Protein AF-H2Y203-F1 (afdb_monomer_lite)

pLDDT: mean 81.38, std 18.73, range [39.47, 97.69]

Secondary structure (DSSP, 8-state):
-GGGTTHHHHHIIIIITSTTSTT-HHHHHHHHHHHHHHHHH-HHHHHHHHHHHHHHHHHHHHHHHHTPP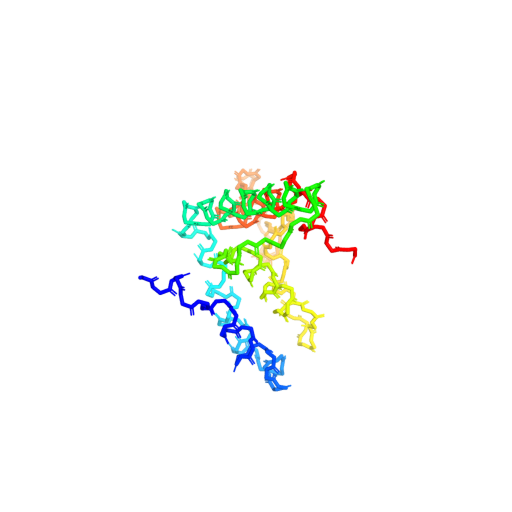PPTT---HHHHHHHHHHHHTS--TT---GGGGGS--TTTTSTT--S----TT-TT-PSPHHHHHHHHHHHHHHTT--GGG---

Foldseek 3Di:
DCLLPLVLVCCQPPALPDPCQLVDPVNLVVVLCVLLCCLLVVVVVLVVLVVLQVVQLVQVVVCVVVVHDGDPSRDNSNLSSVVSVCSSVVDNPVVPPSVCLLDQDPCPLPPVPPDPDDDVPSPPDGDPSSSVSSVVSVVSLPPDDDVVSDDD

Structure (mmCIF, N/CA/C/O backbone):
data_AF-H2Y203-F1
#
_entry.id   AF-H2Y203-F1
#
loop_
_atom_site.group_PDB
_atom_site.id
_atom_site.type_symbol
_atom_site.label_atom_id
_atom_site.label_alt_id
_atom_site.label_comp_id
_atom_site.label_asym_id
_atom_site.label_entity_id
_atom_site.label_seq_id
_atom_site.pdbx_PDB_ins_code
_atom_site.Cartn_x
_atom_site.Cartn_y
_atom_site.Cartn_z
_atom_site.occupancy
_atom_site.B_iso_or_equiv
_atom_site.auth_seq_id
_atom_site.auth_comp_id
_atom_site.auth_asym_id
_atom_site.auth_atom_id
_atom_site.pdbx_PDB_model_num
ATOM 1 N N . MET A 1 1 ? -20.308 -1.789 -3.364 1.00 47.34 1 MET A N 1
ATOM 2 C CA . MET A 1 1 ? -19.290 -1.212 -4.276 1.00 47.34 1 MET A CA 1
ATOM 3 C C . MET A 1 1 ? -17.948 -1.832 -3.908 1.00 47.34 1 MET A C 1
ATOM 5 O O . MET A 1 1 ? -17.660 -1.853 -2.721 1.00 47.34 1 MET A O 1
ATOM 9 N N . ALA A 1 2 ? -17.174 -2.331 -4.879 1.00 56.62 2 ALA A N 1
ATOM 10 C CA . ALA A 1 2 ? -16.086 -3.326 -4.747 1.00 56.62 2 ALA A CA 1
ATOM 11 C C . ALA A 1 2 ? -15.068 -3.175 -3.587 1.00 56.62 2 ALA A C 1
ATOM 13 O O . ALA A 1 2 ? -14.512 -4.165 -3.126 1.00 56.62 2 ALA A O 1
ATOM 14 N N . LEU A 1 3 ? -14.849 -1.969 -3.048 1.00 57.56 3 LEU A N 1
ATOM 15 C CA . LEU A 1 3 ? -14.033 -1.755 -1.838 1.00 57.56 3 LEU A CA 1
ATOM 16 C C . LEU A 1 3 ? -14.674 -2.306 -0.548 1.00 57.56 3 LEU A C 1
ATOM 18 O O . LEU A 1 3 ? -14.042 -2.306 0.502 1.00 57.56 3 LEU A O 1
ATOM 22 N N . ALA A 1 4 ? -15.935 -2.735 -0.590 1.00 58.59 4 ALA A N 1
ATOM 23 C CA . ALA A 1 4 ? -16.587 -3.447 0.509 1.00 58.59 4 ALA A CA 1
ATOM 24 C C . ALA A 1 4 ? -16.202 -4.941 0.566 1.00 58.59 4 ALA A C 1
ATOM 26 O O . ALA A 1 4 ? -16.409 -5.570 1.599 1.00 58.59 4 ALA A O 1
ATOM 27 N N . ASP A 1 5 ? -15.595 -5.481 -0.499 1.00 65.06 5 ASP A N 1
ATOM 28 C CA . ASP A 1 5 ? -15.431 -6.925 -0.718 1.00 65.06 5 ASP A CA 1
ATOM 29 C C . ASP A 1 5 ? -13.973 -7.400 -0.573 1.00 65.06 5 ASP A C 1
ATOM 31 O O . ASP A 1 5 ? -13.525 -8.293 -1.285 1.00 65.06 5 ASP A O 1
ATOM 35 N N . ARG A 1 6 ? -13.202 -6.804 0.352 1.00 83.50 6 ARG A N 1
ATOM 36 C CA . ARG A 1 6 ? -11.817 -7.224 0.672 1.00 83.50 6 ARG A CA 1
ATOM 37 C C . ARG A 1 6 ? -10.870 -7.257 -0.542 1.00 83.50 6 ARG A C 1
ATOM 39 O O . ARG A 1 6 ? -9.970 -8.089 -0.614 1.00 83.50 6 ARG A O 1
ATOM 46 N N . VAL A 1 7 ? -11.042 -6.339 -1.494 1.00 91.12 7 VAL A N 1
ATOM 47 C CA . VAL A 1 7 ? -10.261 -6.318 -2.745 1.00 91.12 7 VAL A CA 1
ATOM 48 C C . VAL A 1 7 ? -8.744 -6.246 -2.521 1.00 91.12 7 VAL A C 1
ATOM 50 O O . VAL A 1 7 ? -7.995 -6.913 -3.227 1.00 91.12 7 VAL A O 1
ATOM 53 N N . PHE A 1 8 ? -8.275 -5.499 -1.516 1.00 93.81 8 PHE A N 1
ATOM 54 C CA . PHE A 1 8 ? -6.843 -5.410 -1.208 1.00 93.81 8 PHE A CA 1
ATOM 55 C C . PHE A 1 8 ? -6.288 -6.733 -0.692 1.00 93.81 8 PHE A C 1
ATOM 57 O O . PHE A 1 8 ? -5.220 -7.160 -1.122 1.00 93.81 8 PHE A O 1
ATOM 64 N N . LEU A 1 9 ? -7.050 -7.412 0.170 1.00 92.81 9 LEU A N 1
ATOM 65 C CA . LEU A 1 9 ? -6.708 -8.748 0.640 1.00 92.81 9 LEU A CA 1
ATOM 66 C C . LEU A 1 9 ? -6.648 -9.738 -0.526 1.00 92.81 9 LEU A C 1
ATOM 68 O O . LEU A 1 9 ? -5.690 -10.493 -0.627 1.00 92.81 9 LEU A O 1
ATOM 72 N N . PHE A 1 10 ? -7.618 -9.679 -1.444 1.00 94.12 10 PHE A N 1
ATOM 73 C CA . PHE A 1 10 ? -7.624 -10.527 -2.633 1.00 94.12 10 PHE A CA 1
ATOM 74 C C . PHE A 1 10 ? -6.370 -10.319 -3.489 1.00 94.12 10 PHE A C 1
ATOM 76 O O . PHE A 1 10 ? -5.715 -11.300 -3.838 1.00 94.12 10 PHE A O 1
ATOM 83 N N . ILE A 1 11 ? -6.013 -9.064 -3.796 1.00 95.69 11 ILE A N 1
ATOM 84 C CA . ILE A 1 11 ? -4.804 -8.747 -4.573 1.00 95.69 11 ILE A CA 1
ATOM 85 C C . ILE A 1 11 ? -3.556 -9.248 -3.835 1.00 95.69 11 ILE A C 1
ATOM 87 O O . ILE A 1 11 ? -2.692 -9.860 -4.459 1.00 95.69 11 ILE A O 1
ATOM 91 N N . LYS A 1 12 ? -3.472 -9.046 -2.515 1.00 95.88 12 LYS A N 1
ATOM 92 C CA . LYS A 1 12 ? -2.343 -9.522 -1.706 1.00 95.88 12 LYS A CA 1
ATOM 93 C C . LYS A 1 12 ? -2.213 -11.044 -1.803 1.00 95.88 12 LYS A C 1
ATOM 95 O O . LYS A 1 12 ? -1.198 -11.544 -2.267 1.00 95.88 12 LYS A O 1
ATOM 100 N N . GLU A 1 13 ? -3.261 -11.770 -1.426 1.00 95.56 13 GLU A N 1
ATOM 101 C CA . GLU A 1 13 ? -3.229 -13.229 -1.269 1.00 95.56 13 GLU A CA 1
ATOM 102 C C . GLU A 1 13 ? -3.183 -13.998 -2.592 1.00 95.56 13 GLU A C 1
ATOM 104 O O . GLU A 1 13 ? -2.555 -15.049 -2.658 1.00 95.56 13 GLU A O 1
ATOM 109 N N . ASN A 1 14 ? -3.837 -13.497 -3.644 1.00 95.19 14 ASN A N 1
ATOM 110 C CA . ASN A 1 14 ? -4.004 -14.247 -4.895 1.00 95.19 14 ASN A CA 1
ATOM 111 C C . ASN A 1 14 ? -3.092 -13.759 -6.022 1.00 95.19 14 ASN A C 1
ATOM 113 O O . ASN A 1 14 ? -2.965 -14.449 -7.031 1.00 95.19 14 ASN A O 1
ATOM 117 N N . ILE A 1 15 ? -2.496 -12.570 -5.888 1.00 95.50 15 ILE A N 1
ATOM 118 C CA . ILE A 1 15 ? -1.628 -11.996 -6.921 1.00 95.50 15 ILE A CA 1
ATOM 119 C C . ILE A 1 15 ? -0.221 -11.798 -6.370 1.00 95.50 15 ILE A C 1
ATOM 121 O O . ILE A 1 15 ? 0.705 -12.424 -6.873 1.00 95.50 15 ILE A O 1
ATOM 125 N N . VAL A 1 16 ? -0.059 -10.966 -5.338 1.00 96.06 16 VAL A N 1
ATOM 126 C CA . VAL A 1 16 ? 1.272 -10.561 -4.851 1.00 96.06 16 VAL A CA 1
ATOM 127 C C . VAL A 1 16 ? 2.012 -11.705 -4.161 1.00 96.06 16 VAL A C 1
ATOM 129 O O . VAL A 1 16 ? 3.197 -11.885 -4.402 1.00 96.06 16 VAL A O 1
ATOM 132 N N . LEU A 1 17 ? 1.320 -12.525 -3.365 1.00 95.44 17 LEU A N 1
ATOM 133 C CA . LEU A 1 17 ? 1.920 -13.685 -2.692 1.00 95.44 17 LEU A CA 1
ATOM 134 C C . LEU A 1 17 ? 2.123 -14.903 -3.612 1.00 95.44 17 LEU A C 1
ATOM 136 O O . LEU A 1 17 ? 2.517 -15.974 -3.148 1.00 95.44 17 LEU A O 1
ATOM 140 N N . CYS A 1 18 ? 1.852 -14.778 -4.915 1.00 95.38 18 CYS A N 1
ATOM 141 C CA . CYS A 1 18 ? 2.176 -15.837 -5.862 1.00 95.38 18 CYS A CA 1
ATOM 142 C C . CYS A 1 18 ? 3.710 -15.968 -5.982 1.00 95.38 18 CYS A C 1
ATOM 144 O O . CYS A 1 18 ? 4.371 -14.962 -6.236 1.00 95.38 18 CYS A O 1
ATOM 146 N N . PRO A 1 19 ? 4.303 -17.176 -5.883 1.00 92.75 19 PRO A N 1
ATOM 147 C CA . PRO A 1 19 ? 5.762 -17.347 -5.867 1.00 92.75 19 PRO A CA 1
ATOM 148 C C . PRO A 1 19 ? 6.508 -16.766 -7.076 1.00 92.75 19 PRO A C 1
ATOM 150 O O . PRO A 1 19 ? 7.683 -16.433 -6.977 1.00 92.75 19 PRO A O 1
ATOM 153 N N . SER A 1 20 ? 5.843 -16.662 -8.228 1.00 93.62 20 SER A N 1
ATO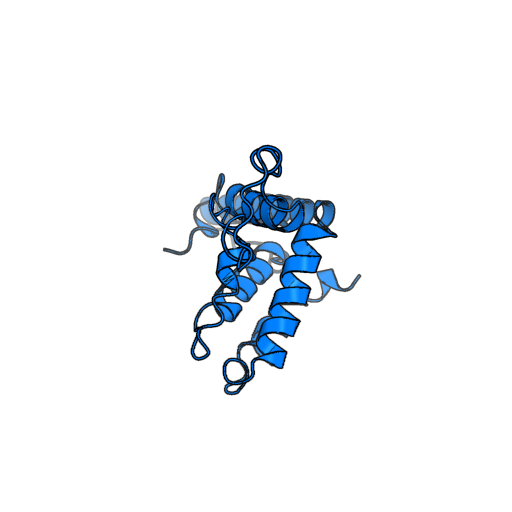M 154 C CA . SER A 1 20 ? 6.410 -16.113 -9.465 1.00 93.62 20 SER A CA 1
ATOM 155 C C . SER A 1 20 ? 6.028 -14.650 -9.710 1.00 93.62 20 SER A C 1
ATOM 157 O O . SER A 1 20 ? 6.187 -14.150 -10.822 1.00 93.62 20 SER A O 1
ATOM 159 N N . PHE A 1 21 ? 5.430 -13.971 -8.731 1.00 96.12 21 PHE A N 1
ATOM 160 C CA . PHE A 1 21 ? 4.982 -12.594 -8.907 1.00 96.12 21 PHE A CA 1
ATOM 161 C C . PHE A 1 21 ? 6.173 -11.638 -9.031 1.00 96.12 21 PHE A C 1
ATOM 163 O O . PHE A 1 21 ? 6.285 -10.929 -10.031 1.00 96.12 21 PHE A O 1
ATOM 170 N N . HIS A 1 22 ? 7.100 -11.669 -8.068 1.00 95.75 22 HIS A N 1
ATOM 171 C CA . HIS A 1 22 ? 8.271 -10.785 -8.055 1.00 95.75 22 HIS A CA 1
ATOM 172 C C . HIS A 1 22 ? 9.323 -11.127 -9.118 1.00 95.75 22 HIS A C 1
ATOM 174 O O . HIS A 1 22 ? 10.207 -10.316 -9.373 1.00 95.75 22 HIS A O 1
ATOM 180 N N . SER A 1 23 ? 9.233 -12.289 -9.774 1.00 95.69 23 SER A N 1
ATOM 181 C CA . SER A 1 23 ? 10.136 -12.649 -10.878 1.00 95.69 23 SER A CA 1
ATOM 182 C C . SER A 1 23 ? 9.776 -11.987 -12.210 1.00 95.69 23 SER A C 1
ATOM 184 O O . SER A 1 23 ? 10.571 -12.038 -13.144 1.00 95.69 23 SER A O 1
ATOM 186 N N . GLU A 1 24 ? 8.594 -11.379 -12.319 1.00 95.44 24 GLU A N 1
ATOM 187 C CA . GLU A 1 24 ? 8.056 -10.863 -13.578 1.00 95.44 24 GLU A CA 1
ATOM 188 C C . GLU A 1 24 ? 7.836 -9.345 -13.503 1.00 95.44 24 GLU A C 1
ATOM 190 O O . GLU A 1 24 ? 6.905 -8.849 -12.860 1.00 95.44 24 GLU A O 1
ATOM 195 N N . GLU A 1 25 ? 8.661 -8.583 -14.229 1.00 95.75 25 GLU A N 1
ATOM 196 C CA . GLU A 1 25 ? 8.615 -7.112 -14.246 1.00 95.75 25 GLU A CA 1
ATOM 197 C C . GLU A 1 25 ? 7.228 -6.574 -14.629 1.00 95.75 25 GLU A C 1
ATOM 199 O O . GLU A 1 25 ? 6.749 -5.591 -14.054 1.00 95.75 25 GLU A O 1
ATOM 204 N N . PHE A 1 26 ? 6.553 -7.225 -15.584 1.00 96.62 26 PHE A N 1
ATOM 205 C CA . PHE A 1 26 ? 5.224 -6.810 -16.028 1.00 96.62 26 PHE A CA 1
ATOM 206 C C . PHE A 1 26 ? 4.204 -6.826 -14.881 1.00 96.62 26 PHE A C 1
ATOM 208 O O . PHE A 1 26 ? 3.411 -5.887 -14.764 1.00 96.62 26 PHE A O 1
ATOM 215 N N . TYR A 1 27 ? 4.221 -7.856 -14.028 1.00 96.31 27 TYR A N 1
ATOM 216 C CA . TYR A 1 27 ? 3.288 -7.969 -12.906 1.00 96.31 27 TYR A CA 1
ATOM 217 C C . TYR A 1 27 ? 3.577 -6.916 -11.840 1.00 96.31 27 TYR A C 1
ATOM 219 O O . TYR A 1 27 ? 2.653 -6.204 -11.432 1.00 96.31 27 TYR A O 1
ATOM 227 N N . LEU A 1 28 ? 4.851 -6.740 -11.479 1.00 96.50 28 LEU A N 1
ATOM 228 C CA . LEU A 1 28 ? 5.283 -5.716 -10.527 1.00 96.50 28 LEU A CA 1
ATOM 229 C C . LEU A 1 28 ? 4.865 -4.318 -10.981 1.00 96.50 28 LEU A C 1
ATOM 231 O O . LEU A 1 28 ? 4.137 -3.634 -10.260 1.00 96.50 28 LEU A O 1
ATOM 235 N N . ARG A 1 29 ? 5.223 -3.913 -12.208 1.00 96.81 29 ARG A N 1
ATOM 236 C CA . ARG A 1 29 ? 4.849 -2.594 -12.749 1.00 96.81 29 ARG A CA 1
ATOM 237 C C . ARG A 1 29 ? 3.339 -2.413 -12.851 1.00 96.81 29 ARG A C 1
ATOM 239 O O . ARG A 1 29 ? 2.842 -1.314 -12.605 1.00 96.81 29 ARG A O 1
ATOM 246 N N . ARG A 1 30 ? 2.596 -3.466 -13.207 1.00 97.69 30 ARG A N 1
ATOM 247 C CA . ARG A 1 30 ? 1.135 -3.394 -13.328 1.00 97.69 30 ARG A CA 1
ATOM 248 C C . ARG A 1 30 ? 0.471 -3.173 -11.973 1.00 97.69 30 ARG A C 1
ATOM 250 O O . ARG A 1 30 ? -0.379 -2.290 -11.874 1.00 97.69 30 ARG A O 1
ATOM 257 N N . ILE A 1 31 ? 0.835 -3.951 -10.955 1.00 97.62 31 ILE A N 1
ATOM 258 C CA . ILE A 1 31 ? 0.247 -3.810 -9.617 1.00 97.62 31 ILE A CA 1
ATOM 259 C C . ILE A 1 31 ? 0.711 -2.510 -8.963 1.00 97.62 31 ILE A C 1
ATOM 261 O O . ILE A 1 31 ? -0.131 -1.766 -8.468 1.00 97.62 31 ILE A O 1
ATOM 265 N N . HIS A 1 32 ? 1.997 -2.168 -9.056 1.00 97.50 32 HIS A N 1
ATOM 266 C CA . HIS A 1 32 ? 2.509 -0.865 -8.632 1.00 97.50 32 HIS A CA 1
ATOM 267 C C . HIS A 1 32 ? 1.717 0.290 -9.257 1.00 97.50 32 HIS A C 1
ATOM 269 O O . HIS A 1 32 ? 1.238 1.161 -8.530 1.00 97.50 32 HIS A O 1
ATOM 275 N N . GLY A 1 33 ? 1.500 0.263 -10.577 1.00 96.88 33 GLY A N 1
ATOM 276 C CA . GLY A 1 33 ? 0.703 1.263 -11.288 1.00 96.88 33 GLY A CA 1
ATOM 277 C C . GLY A 1 33 ? -0.733 1.350 -10.771 1.00 96.88 33 GLY A C 1
ATOM 278 O O . GLY A 1 33 ? -1.209 2.441 -10.483 1.00 96.88 33 GLY A O 1
ATOM 279 N N . ILE A 1 34 ? -1.405 0.212 -10.564 1.00 96.94 34 ILE A N 1
ATOM 280 C CA . ILE A 1 34 ? -2.773 0.173 -10.016 1.00 96.94 34 ILE A CA 1
ATOM 281 C C . ILE A 1 34 ? -2.836 0.802 -8.615 1.00 96.94 34 ILE A C 1
ATOM 283 O O . ILE A 1 34 ? -3.747 1.582 -8.332 1.00 96.94 34 ILE A O 1
ATOM 287 N N . ILE A 1 35 ? -1.883 0.481 -7.737 1.00 96.88 35 ILE A N 1
ATOM 288 C CA . ILE A 1 35 ? -1.861 0.989 -6.358 1.00 96.88 35 ILE A CA 1
ATOM 289 C C . ILE A 1 35 ? -1.529 2.481 -6.316 1.00 96.88 35 ILE A C 1
ATOM 291 O O . ILE A 1 35 ? -2.200 3.249 -5.625 1.00 96.88 35 ILE A O 1
ATOM 295 N N . THR A 1 36 ? -0.533 2.918 -7.078 1.00 96.44 36 THR A N 1
ATOM 296 C CA . THR A 1 36 ? -0.160 4.336 -7.149 1.00 96.44 36 THR A CA 1
ATOM 297 C C . THR A 1 36 ? -1.250 5.173 -7.827 1.00 96.44 36 THR A C 1
ATOM 299 O O . THR A 1 36 ? -1.584 6.248 -7.327 1.00 96.44 36 THR A O 1
ATOM 302 N N . ASP A 1 37 ? -1.901 4.664 -8.877 1.00 96.12 37 ASP A N 1
ATOM 303 C CA . ASP A 1 37 ? -3.051 5.316 -9.517 1.00 96.12 37 ASP A CA 1
ATOM 304 C C . ASP A 1 37 ? -4.252 5.420 -8.573 1.00 96.12 37 ASP A C 1
ATOM 306 O O . ASP A 1 37 ? -4.927 6.449 -8.563 1.00 96.12 37 ASP A O 1
ATOM 310 N N . LEU A 1 38 ? -4.516 4.400 -7.750 1.00 95.44 38 LEU A N 1
ATOM 311 C CA . LEU A 1 38 ? -5.540 4.471 -6.705 1.00 95.44 38 LEU A CA 1
ATOM 312 C C . LEU A 1 38 ? -5.244 5.621 -5.731 1.00 95.44 38 LEU A C 1
ATOM 314 O O . LEU A 1 38 ? -6.132 6.424 -5.441 1.00 95.44 38 LEU A O 1
ATOM 318 N N . ILE A 1 39 ? -4.004 5.725 -5.247 1.00 94.94 39 ILE A N 1
ATOM 319 C CA . ILE A 1 39 ? -3.604 6.767 -4.291 1.00 94.94 39 ILE A CA 1
ATOM 320 C C . ILE A 1 39 ? -3.738 8.163 -4.907 1.00 94.94 39 ILE A C 1
ATOM 322 O O . ILE A 1 39 ? -4.266 9.078 -4.271 1.00 94.94 39 ILE A O 1
ATOM 326 N N . VAL A 1 40 ? -3.289 8.323 -6.150 1.00 94.06 40 VAL A N 1
ATOM 327 C CA . VAL A 1 40 ? -3.217 9.620 -6.834 1.00 94.06 40 VAL A CA 1
ATOM 328 C C . VAL A 1 40 ? -4.589 10.068 -7.337 1.00 94.06 40 VAL A C 1
ATOM 330 O O . VAL A 1 40 ? -4.965 11.226 -7.153 1.00 94.06 40 VAL A O 1
ATOM 333 N N . ASN A 1 41 ? -5.362 9.164 -7.939 1.00 94.94 41 ASN A N 1
ATOM 334 C CA . ASN A 1 41 ? -6.625 9.510 -8.593 1.00 94.94 41 ASN A CA 1
ATOM 335 C C . ASN A 1 41 ? -7.832 9.400 -7.652 1.00 94.94 41 ASN A C 1
ATOM 337 O O . ASN A 1 41 ? -8.852 10.045 -7.890 1.00 94.94 41 ASN A O 1
ATOM 341 N N . MET A 1 42 ? -7.736 8.623 -6.566 1.00 94.00 42 MET A N 1
ATOM 342 C CA . MET A 1 42 ? -8.826 8.430 -5.599 1.00 94.00 42 MET A CA 1
ATOM 343 C C . MET A 1 42 ? -8.476 8.944 -4.197 1.00 94.00 42 MET A C 1
ATOM 345 O O . MET A 1 42 ? -8.880 8.357 -3.192 1.00 94.00 42 MET A O 1
ATOM 349 N N . THR A 1 43 ? -7.784 10.082 -4.110 1.00 91.50 43 THR A N 1
ATOM 350 C CA . THR A 1 43 ? -7.350 10.704 -2.840 1.00 91.50 43 THR A CA 1
ATOM 351 C C . THR A 1 43 ? -8.463 10.834 -1.794 1.00 91.50 43 THR A C 1
ATOM 353 O O . THR A 1 43 ? -8.248 10.525 -0.623 1.00 91.50 43 THR A O 1
ATOM 356 N N . LEU A 1 44 ? -9.675 11.237 -2.197 1.00 92.31 44 LEU A N 1
ATOM 357 C CA . LEU A 1 44 ? -10.824 11.335 -1.287 1.00 92.31 44 LEU A CA 1
ATOM 358 C C . LEU A 1 44 ? -11.226 9.974 -0.708 1.00 92.31 44 LEU A C 1
ATOM 360 O O . LEU A 1 44 ? -11.547 9.888 0.475 1.00 92.31 44 LEU A O 1
ATOM 364 N N . LYS A 1 45 ? -11.166 8.908 -1.516 1.00 93.06 45 LYS A N 1
ATOM 365 C CA . LYS A 1 45 ? -11.493 7.551 -1.067 1.00 93.06 45 LYS A CA 1
ATOM 366 C C . LYS A 1 45 ? -10.427 7.007 -0.125 1.00 93.06 45 LYS A C 1
ATOM 368 O O . LYS A 1 45 ? -10.770 6.424 0.898 1.00 93.06 45 LYS A O 1
ATOM 373 N N . VAL A 1 46 ? -9.152 7.241 -0.431 1.00 92.62 46 VAL A N 1
ATOM 374 C CA . VAL A 1 46 ? -8.038 6.865 0.451 1.00 92.62 46 VAL A CA 1
ATOM 375 C C . VAL A 1 46 ? -8.142 7.595 1.792 1.00 92.62 46 VAL A C 1
ATOM 377 O O . VAL A 1 46 ? -8.005 6.971 2.841 1.00 92.62 46 VAL A O 1
ATOM 380 N N . LYS A 1 47 ? -8.490 8.887 1.779 1.00 91.56 47 LYS A N 1
ATOM 381 C CA . LYS A 1 47 ? -8.749 9.660 3.001 1.00 91.56 47 LYS A CA 1
ATOM 382 C C . LYS A 1 47 ? -9.931 9.108 3.805 1.00 91.56 47 LYS A C 1
ATOM 384 O O . LYS A 1 47 ? -9.836 9.001 5.023 1.00 91.56 47 LYS A O 1
ATOM 389 N N . GLU A 1 48 ? -11.034 8.752 3.147 1.00 92.38 48 GLU A N 1
ATOM 390 C CA . GLU A 1 48 ? -12.192 8.118 3.795 1.00 92.38 48 GLU A CA 1
ATOM 391 C C . GLU A 1 48 ? -11.801 6.787 4.454 1.00 92.38 48 GLU A C 1
ATOM 393 O O . GLU A 1 48 ? -12.137 6.556 5.614 1.00 92.38 48 GLU A O 1
ATOM 398 N N . MET A 1 49 ? -11.042 5.944 3.745 1.00 90.94 49 MET A N 1
ATOM 399 C CA . MET A 1 49 ? -10.531 4.676 4.272 1.00 90.94 49 MET A CA 1
ATOM 400 C C . MET A 1 49 ? -9.633 4.889 5.493 1.00 90.94 49 MET A C 1
ATOM 402 O O . MET A 1 49 ? -9.802 4.186 6.487 1.00 90.94 49 MET A O 1
ATOM 406 N N . ARG A 1 50 ? -8.721 5.867 5.445 1.00 90.50 50 ARG A N 1
ATOM 407 C CA . ARG A 1 50 ? -7.846 6.222 6.573 1.00 90.50 50 ARG A CA 1
ATOM 408 C C . ARG A 1 50 ? -8.655 6.657 7.789 1.00 90.50 50 ARG A C 1
ATOM 410 O O . ARG A 1 50 ? -8.492 6.084 8.858 1.00 90.50 50 ARG A O 1
ATOM 417 N N . ASN A 1 51 ? -9.576 7.604 7.612 1.00 90.69 51 ASN A N 1
ATOM 418 C CA . ASN A 1 51 ? -10.440 8.080 8.696 1.00 90.69 51 ASN A CA 1
ATOM 419 C C . ASN A 1 51 ? -11.274 6.941 9.304 1.00 90.69 51 ASN A C 1
ATOM 421 O O . ASN A 1 51 ? -11.481 6.896 10.514 1.00 90.69 51 ASN A O 1
ATOM 425 N N . HIS A 1 52 ? -11.750 6.013 8.470 1.00 89.81 52 HIS A N 1
ATOM 426 C CA . HIS A 1 52 ? -12.434 4.820 8.952 1.00 89.81 52 HIS A CA 1
ATOM 427 C C . HIS A 1 52 ? -11.493 3.897 9.739 1.00 89.81 52 HIS A C 1
ATOM 429 O O . HIS A 1 52 ? -11.896 3.367 10.769 1.00 89.81 52 HIS A O 1
ATOM 435 N N . GLY A 1 53 ? -10.244 3.735 9.295 1.00 88.44 53 GLY A N 1
ATOM 436 C CA . GLY A 1 53 ? -9.208 2.996 10.019 1.00 88.44 53 GLY A CA 1
ATOM 437 C C . GLY A 1 53 ? -8.931 3.567 11.413 1.00 88.44 53 GLY A C 1
ATOM 438 O O . GLY A 1 53 ? -8.864 2.800 12.372 1.00 88.44 53 GLY A O 1
ATOM 439 N N . ASP A 1 54 ? -8.856 4.894 11.544 1.00 87.75 54 ASP A N 1
ATOM 440 C CA . ASP A 1 54 ? -8.689 5.564 12.843 1.00 87.75 54 ASP A CA 1
ATOM 441 C C . ASP A 1 54 ? -9.874 5.290 13.775 1.00 87.75 54 ASP A C 1
ATOM 443 O O . ASP A 1 54 ? -9.694 4.978 14.954 1.00 87.75 54 ASP A O 1
ATOM 447 N N . GLU A 1 55 ? -11.095 5.369 13.242 1.00 89.69 55 GLU A N 1
ATOM 448 C CA . GLU A 1 55 ? -12.306 5.087 14.011 1.00 89.69 55 GLU A CA 1
ATOM 449 C C . GLU A 1 55 ? -12.364 3.619 14.447 1.00 89.69 55 GLU A C 1
ATOM 451 O O . GLU A 1 55 ? -12.660 3.327 15.604 1.00 89.69 55 GLU A O 1
ATOM 456 N N . VAL A 1 56 ? -12.006 2.689 13.557 1.00 87.94 56 VAL A N 1
ATOM 457 C CA . VAL A 1 56 ? -11.892 1.262 13.882 1.00 87.94 56 VAL A CA 1
ATOM 458 C C . VAL A 1 56 ? -10.874 1.049 14.997 1.00 87.94 56 VAL A C 1
ATOM 460 O O . VAL A 1 56 ? -11.178 0.362 15.969 1.00 87.94 56 VAL A O 1
ATOM 463 N N . ALA A 1 57 ? -9.698 1.667 14.922 1.00 86.69 57 ALA A N 1
ATOM 464 C CA . ALA A 1 57 ? -8.688 1.546 15.966 1.00 86.69 57 ALA A CA 1
ATOM 465 C C . ALA A 1 57 ? -9.153 2.134 17.310 1.00 86.69 57 ALA A C 1
ATOM 467 O O . ALA A 1 57 ? -8.908 1.531 18.357 1.00 86.69 57 ALA A O 1
ATOM 468 N N . ARG A 1 58 ? -9.888 3.254 17.295 1.00 88.31 58 ARG A N 1
ATOM 469 C CA . ARG A 1 58 ? -10.510 3.836 18.496 1.00 88.31 58 ARG A CA 1
ATOM 470 C C . ARG A 1 58 ? -11.535 2.887 19.120 1.00 88.31 58 ARG A C 1
ATOM 472 O O . ARG A 1 58 ? -11.540 2.712 20.338 1.00 88.31 58 ARG A O 1
ATOM 479 N N . ILE A 1 59 ? -12.375 2.255 18.297 1.00 89.00 59 ILE A N 1
ATOM 480 C CA . ILE A 1 59 ? -13.345 1.243 18.736 1.00 89.00 59 ILE A CA 1
ATOM 481 C C . ILE A 1 59 ? -12.617 0.049 19.363 1.00 89.00 59 ILE A C 1
ATOM 483 O O . ILE A 1 59 ? -12.990 -0.371 20.458 1.00 89.00 59 ILE A O 1
ATOM 487 N N . LEU A 1 60 ? -11.567 -0.462 18.711 1.00 87.69 60 LEU A N 1
ATOM 488 C CA . LEU A 1 60 ? -10.770 -1.583 19.217 1.00 87.69 60 LEU A CA 1
ATOM 489 C C . LEU A 1 60 ? -10.141 -1.266 20.580 1.00 87.69 60 LEU A C 1
ATOM 491 O O . LEU A 1 60 ? -10.200 -2.094 21.484 1.00 87.69 60 LEU A O 1
ATOM 495 N N . MET A 1 61 ? -9.589 -0.062 20.756 1.00 87.00 61 MET A N 1
ATOM 496 C CA . MET A 1 61 ? -9.017 0.366 22.038 1.00 87.00 61 MET A CA 1
ATOM 497 C C . MET A 1 61 ? -10.054 0.463 23.153 1.00 87.00 61 MET A C 1
ATOM 499 O O . MET A 1 61 ? -9.765 0.073 24.282 1.00 87.00 61 MET A O 1
ATOM 503 N N . LEU A 1 62 ? -11.250 0.970 22.847 1.00 90.19 62 LEU A N 1
ATOM 504 C CA . LEU A 1 62 ? -12.348 1.058 23.811 1.00 90.19 62 LEU A CA 1
ATOM 505 C C . LEU A 1 62 ? -12.772 -0.326 24.308 1.00 90.19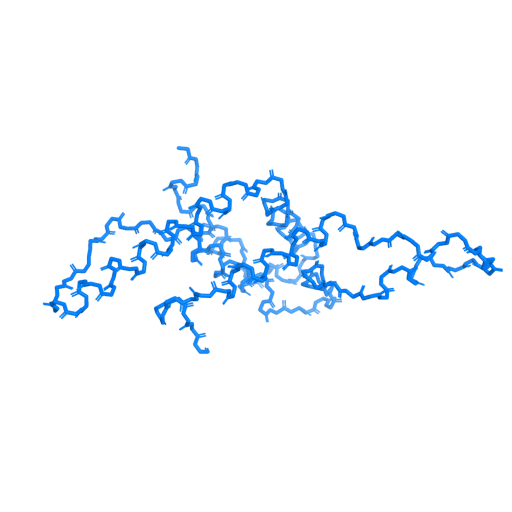 62 LEU A C 1
ATOM 507 O O . LEU A 1 62 ? -12.816 -0.539 25.517 1.00 90.19 62 LEU A O 1
ATOM 511 N N . HIS A 1 63 ? -13.005 -1.269 23.390 1.00 88.94 63 HIS A N 1
ATOM 512 C CA . HIS A 1 63 ? -13.399 -2.636 23.749 1.00 88.94 63 HIS A CA 1
ATOM 513 C C . HIS A 1 63 ? -12.288 -3.339 24.534 1.00 88.94 63 HIS A C 1
ATOM 515 O O . HIS A 1 63 ? -12.553 -3.943 25.571 1.00 88.94 63 HIS A O 1
ATOM 521 N N . LEU A 1 64 ? -11.026 -3.169 24.119 1.00 88.56 64 LEU A N 1
ATOM 522 C CA . LEU A 1 64 ? -9.876 -3.716 24.840 1.00 88.56 64 LEU A CA 1
ATOM 523 C C . LEU A 1 64 ? -9.787 -3.179 26.277 1.00 88.56 64 LEU A C 1
ATOM 525 O O . LEU A 1 64 ? -9.548 -3.950 27.203 1.00 88.56 64 LEU A O 1
ATOM 529 N N . ALA A 1 65 ? -10.009 -1.877 26.479 1.00 89.69 65 ALA A N 1
ATOM 530 C CA . ALA A 1 65 ? -10.012 -1.265 27.809 1.00 89.69 65 ALA A CA 1
ATOM 531 C C . ALA A 1 65 ? -11.178 -1.749 28.690 1.00 89.69 65 ALA A C 1
ATOM 533 O O . ALA A 1 65 ? -11.061 -1.753 29.914 1.00 89.69 65 ALA A O 1
ATOM 534 N N . GLN A 1 66 ? -12.288 -2.164 28.076 1.00 92.19 66 GLN A N 1
ATOM 535 C CA . GLN A 1 66 ? -13.453 -2.733 28.755 1.00 92.19 66 GLN A CA 1
ATOM 536 C C . GLN A 1 66 ?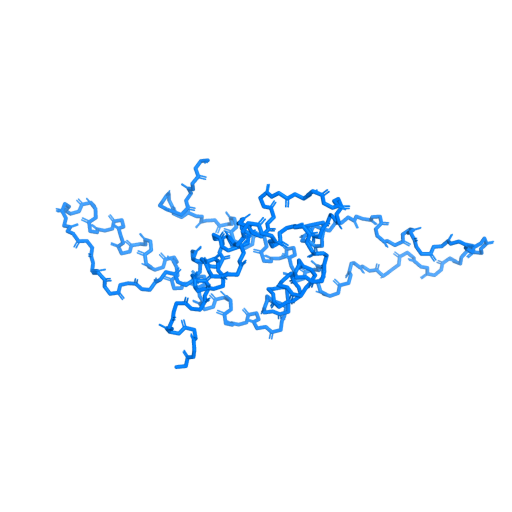 -13.345 -4.255 28.962 1.00 92.19 66 GLN A C 1
ATOM 538 O O . GLN A 1 66 ? -14.173 -4.828 29.665 1.00 92.19 66 GLN A O 1
ATOM 543 N N . GLY A 1 67 ? -12.321 -4.909 28.400 1.00 89.75 67 GLY A N 1
ATOM 544 C CA . GLY A 1 67 ? -12.187 -6.369 28.420 1.00 89.75 67 GLY A CA 1
ATOM 545 C C . GLY A 1 67 ? -13.224 -7.087 27.549 1.00 89.75 67 GLY A C 1
ATOM 546 O O . GLY A 1 67 ? -13.488 -8.268 27.766 1.00 89.75 67 GLY A O 1
ATOM 547 N N . GLU A 1 68 ? -13.818 -6.379 26.589 1.00 90.81 68 GLU A N 1
ATOM 548 C CA . GLU A 1 68 ? -14.838 -6.894 25.677 1.00 90.81 68 GLU A CA 1
ATOM 549 C C . GLU A 1 68 ? -14.225 -7.284 24.328 1.00 90.81 68 GLU A C 1
ATOM 551 O O . GLU A 1 68 ? -13.222 -6.721 23.878 1.00 90.81 68 GLU A O 1
ATOM 556 N N . GLU A 1 69 ? -14.845 -8.252 23.653 1.00 86.25 69 GLU A N 1
ATOM 557 C CA . GLU A 1 69 ? -14.455 -8.613 22.294 1.00 86.25 69 GLU A CA 1
ATOM 558 C C . GLU A 1 69 ? -14.973 -7.551 21.307 1.00 86.25 69 GLU A C 1
ATOM 560 O O . GLU A 1 69 ? -16.150 -7.181 21.355 1.00 86.25 69 GLU A O 1
ATOM 565 N N . PRO A 1 70 ? -14.124 -7.028 20.406 1.00 84.62 70 PRO A N 1
ATOM 566 C CA . PRO A 1 70 ? -14.558 -6.024 19.451 1.00 84.62 70 PRO A CA 1
ATOM 567 C C . PRO A 1 70 ? -15.511 -6.604 18.392 1.00 84.62 70 PRO A C 1
ATOM 569 O O . PRO A 1 70 ? -15.442 -7.792 18.073 1.00 84.62 70 PRO A O 1
ATOM 572 N N . PRO A 1 71 ? -16.350 -5.767 17.753 1.00 86.75 71 PRO A N 1
ATOM 573 C CA . PRO A 1 71 ? -17.285 -6.237 16.739 1.00 86.75 71 PRO A CA 1
ATOM 574 C C . PRO A 1 71 ? -16.565 -6.920 15.558 1.00 86.75 71 PRO A C 1
ATOM 576 O O . PRO A 1 71 ? -15.679 -6.314 14.944 1.00 86.75 71 PRO A O 1
ATOM 579 N N . PRO A 1 72 ? -16.971 -8.139 15.151 1.00 79.56 72 PRO A N 1
ATOM 580 C CA . PRO A 1 72 ? -16.303 -8.875 14.072 1.00 79.56 72 PRO A CA 1
ATOM 581 C C . PRO A 1 72 ? -16.538 -8.261 12.682 1.00 79.56 72 PRO A C 1
ATOM 583 O O . PRO A 1 72 ? -15.832 -8.577 11.726 1.00 79.56 72 PRO A O 1
ATOM 586 N N . SER A 1 73 ? -17.525 -7.372 12.549 1.00 82.25 73 SER A N 1
ATOM 587 C CA . SER A 1 73 ? -17.920 -6.735 11.289 1.00 82.25 73 SER A CA 1
ATOM 588 C C . SER A 1 73 ? -17.125 -5.469 10.944 1.00 82.25 73 SER A C 1
ATOM 590 O O . SER A 1 73 ? -17.473 -4.782 9.981 1.00 82.25 73 SER A O 1
ATOM 592 N N . LEU A 1 74 ? -16.092 -5.117 11.718 1.00 84.38 74 LEU A N 1
ATOM 593 C CA . LEU A 1 74 ? -15.271 -3.936 11.441 1.00 84.38 74 LEU A CA 1
ATOM 594 C C . LEU A 1 74 ? -14.447 -4.142 10.165 1.00 84.38 74 LEU A C 1
ATOM 596 O O . LEU A 1 74 ? -13.670 -5.092 10.041 1.00 84.38 74 LEU A O 1
ATOM 600 N N . ARG A 1 75 ? -14.607 -3.227 9.207 1.00 85.62 75 ARG A N 1
ATOM 601 C CA . ARG A 1 75 ? -13.820 -3.231 7.973 1.00 85.62 75 ARG A CA 1
ATOM 602 C C . ARG A 1 75 ? -12.394 -2.777 8.262 1.00 85.62 75 ARG A C 1
ATOM 604 O O . ARG A 1 75 ? -12.158 -1.919 9.104 1.00 85.62 75 ARG A O 1
ATOM 611 N N . LYS A 1 76 ? -11.439 -3.348 7.530 1.00 87.12 76 LYS A N 1
ATOM 612 C CA . LYS A 1 76 ? -10.000 -3.094 7.705 1.00 87.12 76 LYS A CA 1
ATOM 613 C C . LYS A 1 76 ? -9.339 -2.652 6.401 1.00 87.12 76 LYS A C 1
ATOM 615 O O . LYS A 1 76 ? -8.170 -2.930 6.182 1.00 87.12 76 LYS A O 1
ATOM 620 N N . ASP A 1 77 ? -10.082 -1.986 5.518 1.00 89.94 77 ASP A N 1
ATOM 621 C CA . ASP A 1 77 ? -9.640 -1.751 4.135 1.00 89.94 77 ASP A CA 1
ATOM 622 C C . ASP A 1 77 ? -8.341 -0.940 4.059 1.00 89.94 77 ASP A C 1
ATOM 624 O O . ASP A 1 77 ? -7.478 -1.242 3.243 1.00 89.94 77 ASP A O 1
ATOM 628 N N . PHE A 1 78 ? -8.184 0.076 4.917 1.00 91.06 78 PHE A N 1
ATOM 629 C CA . PHE A 1 78 ? -6.958 0.878 4.959 1.00 91.06 78 PHE A CA 1
ATOM 630 C C . PHE A 1 78 ? -5.756 0.060 5.433 1.00 91.06 78 PHE A C 1
ATOM 632 O O . PHE A 1 78 ? -4.701 0.107 4.816 1.00 91.06 78 PHE A O 1
ATOM 639 N N . HIS A 1 79 ? -5.939 -0.753 6.473 1.00 89.75 79 HIS A N 1
ATOM 640 C CA . HIS A 1 79 ? -4.912 -1.678 6.941 1.00 89.75 79 HIS A CA 1
ATOM 641 C C . HIS A 1 79 ? -4.542 -2.701 5.856 1.00 89.75 79 HIS A C 1
ATOM 643 O O . HIS A 1 79 ? -3.365 -2.881 5.577 1.00 89.75 79 HIS A O 1
ATOM 649 N N . GLN A 1 80 ? -5.525 -3.287 5.165 1.00 92.75 80 GLN A N 1
ATOM 650 C CA . GLN A 1 80 ? -5.275 -4.217 4.057 1.00 92.75 80 GLN A CA 1
ATOM 651 C C . GLN A 1 80 ? -4.544 -3.555 2.880 1.00 92.75 80 GLN A C 1
ATOM 653 O O . GLN A 1 80 ? -3.734 -4.208 2.227 1.00 92.75 80 GLN A O 1
ATOM 658 N N . LEU A 1 81 ? -4.810 -2.274 2.596 1.00 94.12 81 LEU A N 1
ATOM 659 C CA . LEU A 1 81 ? -4.050 -1.509 1.605 1.00 94.12 81 LEU A CA 1
ATOM 660 C C . LEU A 1 81 ? -2.582 -1.356 2.029 1.00 94.12 81 LEU A C 1
ATOM 662 O O . LEU A 1 81 ? -1.700 -1.535 1.194 1.00 94.12 81 LEU A O 1
ATOM 666 N N . LEU A 1 82 ? -2.315 -1.050 3.303 1.00 93.81 82 LEU A N 1
ATOM 667 C CA . LEU A 1 82 ? -0.947 -0.947 3.821 1.00 93.81 82 LEU A CA 1
ATOM 668 C C . LEU A 1 82 ? -0.226 -2.300 3.782 1.00 93.81 82 LEU A C 1
ATOM 670 O O . LEU A 1 82 ? 0.885 -2.364 3.273 1.00 93.81 82 LEU A O 1
ATOM 674 N N . GLU A 1 83 ? -0.874 -3.386 4.213 1.00 93.94 83 GLU A N 1
ATOM 675 C CA . GLU A 1 83 ? -0.313 -4.742 4.110 1.00 93.94 83 GLU A CA 1
ATOM 676 C C . GLU A 1 83 ? -0.009 -5.141 2.660 1.00 93.94 83 GLU A C 1
ATOM 678 O O . GLU A 1 83 ? 0.992 -5.799 2.391 1.00 93.94 83 GLU A O 1
ATOM 683 N N . LEU A 1 84 ? -0.875 -4.758 1.717 1.00 96.38 84 LEU A N 1
ATOM 684 C CA . LEU A 1 84 ? -0.652 -4.997 0.295 1.00 96.38 84 LEU A CA 1
ATOM 685 C C . LEU A 1 84 ? 0.558 -4.212 -0.224 1.00 96.38 84 LEU A C 1
ATOM 687 O O . LEU A 1 84 ? 1.354 -4.763 -0.977 1.00 96.38 84 LEU A O 1
ATOM 691 N N . ILE A 1 85 ? 0.705 -2.945 0.174 1.00 96.31 85 ILE A N 1
ATOM 692 C CA . ILE A 1 85 ? 1.874 -2.123 -0.168 1.00 96.31 85 ILE A CA 1
ATOM 693 C C . ILE A 1 85 ? 3.151 -2.749 0.402 1.00 96.31 85 ILE A C 1
ATOM 695 O O . ILE A 1 85 ? 4.146 -2.824 -0.312 1.00 96.31 85 ILE A O 1
ATOM 699 N N . THR A 1 86 ? 3.115 -3.237 1.644 1.00 95.19 86 THR A N 1
ATOM 700 C CA . THR A 1 86 ? 4.243 -3.948 2.257 1.00 95.19 86 THR A CA 1
ATOM 701 C C . THR A 1 86 ? 4.612 -5.189 1.453 1.00 95.19 86 THR A C 1
ATOM 703 O O . THR A 1 86 ? 5.748 -5.285 1.013 1.00 95.19 86 THR A O 1
ATOM 706 N N . ALA A 1 87 ? 3.660 -6.086 1.181 1.00 96.44 87 ALA A N 1
ATOM 707 C CA . ALA A 1 87 ? 3.921 -7.314 0.422 1.00 96.44 87 ALA A CA 1
ATOM 708 C C . ALA A 1 87 ? 4.416 -7.035 -1.012 1.00 96.44 87 ALA A C 1
ATOM 710 O O . ALA A 1 87 ? 5.234 -7.771 -1.559 1.00 96.44 87 ALA A O 1
ATOM 711 N N . LEU A 1 88 ? 3.930 -5.958 -1.639 1.00 97.19 88 LEU A N 1
ATOM 712 C CA . LEU A 1 88 ? 4.341 -5.571 -2.988 1.00 97.19 88 LEU A CA 1
ATOM 713 C C . LEU A 1 88 ? 5.826 -5.188 -3.058 1.00 97.19 88 LEU A C 1
ATOM 715 O O . LEU A 1 88 ? 6.460 -5.462 -4.073 1.00 97.19 88 LEU A O 1
ATOM 719 N N . TYR A 1 89 ? 6.360 -4.562 -2.006 1.00 96.44 89 TYR A N 1
ATOM 720 C CA . TYR A 1 89 ? 7.742 -4.070 -1.953 1.00 96.44 89 TYR A CA 1
ATOM 721 C C . TYR A 1 89 ? 8.623 -4.822 -0.944 1.00 96.44 89 TYR A C 1
ATOM 723 O O . TYR A 1 89 ? 9.700 -4.332 -0.616 1.00 96.44 89 TYR A O 1
ATOM 731 N N . GLU A 1 90 ? 8.168 -5.970 -0.432 1.00 93.88 90 GLU A N 1
ATOM 732 C CA . GLU A 1 90 ? 8.911 -6.790 0.536 1.00 93.88 90 GLU A CA 1
ATOM 733 C C . GLU A 1 90 ? 10.236 -7.287 -0.059 1.00 93.88 90 GLU A C 1
ATOM 735 O O . GLU A 1 90 ? 11.269 -7.208 0.600 1.00 93.88 90 GLU A O 1
ATOM 740 N N . ASP A 1 91 ? 10.205 -7.678 -1.337 1.00 91.50 91 ASP A N 1
ATOM 741 C CA . ASP A 1 91 ? 11.360 -8.106 -2.122 1.00 91.50 91 ASP A CA 1
ATOM 742 C C . ASP A 1 91 ? 11.471 -7.299 -3.430 1.00 91.50 91 ASP A C 1
ATOM 744 O O . ASP A 1 91 ? 10.467 -6.972 -4.067 1.00 91.50 91 ASP A O 1
ATOM 748 N N . ASP A 1 92 ? 12.702 -7.026 -3.877 1.00 93.88 92 ASP A N 1
ATOM 749 C CA . ASP A 1 92 ? 12.990 -6.404 -5.183 1.00 93.88 92 ASP A CA 1
ATOM 750 C C . ASP A 1 92 ? 14.090 -7.174 -5.947 1.00 93.88 92 ASP A C 1
ATOM 752 O O . ASP A 1 92 ? 15.194 -6.662 -6.167 1.00 93.88 92 ASP A O 1
ATOM 756 N N . PRO A 1 93 ? 13.831 -8.434 -6.357 1.00 95.44 93 PRO A N 1
ATOM 757 C CA . PRO A 1 93 ? 14.839 -9.282 -7.003 1.00 95.44 93 PRO A CA 1
ATOM 758 C C . PRO A 1 93 ? 15.251 -8.773 -8.391 1.00 95.44 93 PRO A C 1
ATOM 760 O O . PRO A 1 93 ? 16.308 -9.146 -8.896 1.00 95.44 93 PRO A O 1
ATOM 763 N N . LEU A 1 94 ? 14.420 -7.929 -9.008 1.00 95.25 94 LEU A N 1
ATOM 764 C CA . LEU A 1 94 ? 14.675 -7.309 -10.306 1.00 95.25 94 LEU A CA 1
ATOM 765 C C . LEU A 1 94 ? 15.320 -5.917 -10.184 1.00 95.25 94 LEU A C 1
ATOM 767 O O . LEU A 1 94 ? 15.646 -5.325 -11.211 1.00 95.25 94 LEU A O 1
ATOM 771 N N . SER A 1 95 ? 15.515 -5.408 -8.958 1.00 95.12 95 SER A N 1
ATOM 772 C CA . SER A 1 95 ? 16.104 -4.087 -8.678 1.00 95.12 95 SER A CA 1
ATOM 773 C C . SER A 1 95 ? 15.420 -2.957 -9.457 1.00 95.12 95 SER A C 1
ATOM 775 O O . SER A 1 95 ? 16.075 -2.110 -10.065 1.00 95.12 95 SER A O 1
ATOM 777 N N . LEU A 1 96 ? 14.084 -2.981 -9.496 1.00 93.56 96 LEU A N 1
ATOM 778 C CA . LEU A 1 96 ? 13.288 -1.989 -10.224 1.00 93.56 96 LEU A CA 1
ATOM 779 C C . LEU A 1 96 ? 13.123 -0.685 -9.442 1.00 93.56 96 LEU A C 1
ATOM 781 O O . LEU A 1 96 ? 12.723 0.319 -10.034 1.00 93.56 96 LEU A O 1
ATOM 785 N N . GLU A 1 97 ? 13.351 -0.717 -8.125 1.00 93.69 97 GLU A N 1
ATOM 786 C CA . GLU A 1 97 ? 13.257 0.436 -7.225 1.00 93.69 97 GLU A CA 1
ATOM 787 C C . GLU A 1 97 ? 11.904 1.169 -7.314 1.00 93.69 97 GLU A C 1
ATOM 789 O O . GLU A 1 97 ? 11.814 2.381 -7.120 1.00 93.69 97 GLU A O 1
ATOM 794 N N . LEU A 1 98 ? 10.811 0.443 -7.587 1.00 93.81 98 LEU A N 1
ATOM 795 C CA . LEU A 1 98 ? 9.475 1.032 -7.776 1.00 93.81 98 LEU A CA 1
ATOM 796 C C . LEU A 1 98 ? 8.983 1.801 -6.537 1.00 93.81 98 LEU A C 1
ATOM 798 O O . LEU A 1 98 ? 8.232 2.769 -6.654 1.00 93.81 98 LEU A O 1
ATOM 802 N N . CYS A 1 99 ? 9.422 1.409 -5.340 1.00 94.00 99 CYS A N 1
ATOM 803 C CA . CYS A 1 99 ? 9.085 2.105 -4.099 1.00 94.00 99 CYS A CA 1
ATOM 804 C C . CYS A 1 99 ? 9.706 3.513 -4.005 1.00 94.00 99 CYS A C 1
ATOM 806 O O . CYS A 1 99 ? 9.213 4.338 -3.231 1.00 94.00 99 CYS A O 1
ATOM 808 N N . SER A 1 100 ? 10.731 3.826 -4.812 1.00 91.62 100 SER A N 1
ATOM 809 C CA . SER A 1 100 ? 11.359 5.154 -4.859 1.00 91.62 100 SER A CA 1
ATOM 810 C C . SER A 1 100 ? 10.364 6.263 -5.223 1.00 91.62 100 SER A C 1
ATOM 812 O O . SER A 1 100 ? 10.495 7.387 -4.741 1.00 91.62 100 SER A O 1
ATOM 814 N N . GLU A 1 101 ? 9.305 5.941 -5.977 1.00 92.12 101 GLU A N 1
ATOM 815 C CA . GLU A 1 101 ? 8.274 6.898 -6.401 1.00 92.12 101 GLU A CA 1
ATOM 816 C C . GLU A 1 101 ? 7.484 7.509 -5.226 1.00 92.12 101 GLU A C 1
ATOM 818 O O . GLU A 1 101 ? 6.899 8.587 -5.348 1.00 92.12 101 GLU A O 1
ATOM 823 N N . TYR A 1 102 ? 7.471 6.855 -4.062 1.00 92.12 102 TYR A N 1
ATOM 824 C CA . TYR A 1 102 ? 6.813 7.383 -2.863 1.00 92.12 102 TYR A CA 1
ATOM 825 C C . TYR A 1 102 ? 7.616 8.485 -2.171 1.00 92.12 102 TYR A C 1
ATOM 827 O O . TYR A 1 102 ? 7.074 9.230 -1.348 1.00 92.12 102 TYR A O 1
ATOM 835 N N . TRP A 1 103 ? 8.900 8.604 -2.491 1.00 89.44 103 TRP A N 1
ATOM 836 C CA . TRP A 1 103 ? 9.812 9.532 -1.846 1.00 89.44 103 TRP A CA 1
ATOM 837 C C . TRP A 1 103 ? 10.104 10.699 -2.784 1.00 89.44 103 TRP A C 1
ATOM 839 O O . TRP A 1 103 ? 10.374 10.514 -3.965 1.00 89.44 103 TRP A O 1
ATOM 849 N N . CYS A 1 104 ? 10.060 11.929 -2.268 1.00 70.25 104 CYS A N 1
ATOM 850 C CA . CYS A 1 104 ? 10.536 13.090 -3.014 1.00 70.25 104 CYS A CA 1
ATOM 851 C C . CYS A 1 104 ? 12.066 13.120 -2.968 1.00 70.25 104 CYS A C 1
ATOM 853 O O . CYS A 1 104 ? 12.645 13.592 -1.990 1.00 70.25 104 CYS A O 1
ATOM 855 N N . THR A 1 105 ? 12.729 12.657 -4.020 1.00 58.97 105 THR A N 1
ATOM 856 C CA . THR A 1 105 ? 14.147 12.953 -4.240 1.00 58.97 105 THR A CA 1
ATOM 857 C C . THR A 1 105 ? 14.260 14.328 -4.889 1.00 58.97 105 THR A C 1
ATOM 859 O O . THR A 1 105 ? 13.699 14.567 -5.957 1.00 58.97 105 THR A O 1
ATOM 862 N N . ALA A 1 106 ? 14.990 15.250 -4.254 1.00 53.53 106 ALA A N 1
ATOM 863 C CA . ALA A 1 106 ? 15.281 16.571 -4.824 1.00 53.53 106 ALA A CA 1
ATOM 864 C C . ALA A 1 106 ? 15.982 16.485 -6.202 1.00 53.53 106 ALA A C 1
ATOM 866 O O . ALA A 1 106 ? 15.948 17.443 -6.971 1.00 53.53 106 ALA A O 1
ATOM 867 N N . ASP A 1 107 ? 16.544 15.318 -6.533 1.00 47.47 107 ASP A N 1
ATOM 868 C CA . ASP A 1 107 ? 17.396 15.082 -7.698 1.00 47.47 107 ASP A CA 1
ATOM 869 C C . ASP A 1 107 ? 16.706 14.424 -8.906 1.00 47.47 107 ASP A C 1
ATOM 871 O O . ASP A 1 107 ? 17.343 14.267 -9.947 1.00 47.47 107 ASP A O 1
ATOM 875 N N . THR A 1 108 ? 15.407 14.089 -8.868 1.00 47.75 108 THR A N 1
ATOM 876 C CA . THR A 1 108 ? 14.740 13.466 -10.044 1.00 47.75 108 THR A CA 1
ATOM 877 C C . THR A 1 108 ? 14.654 14.405 -11.259 1.00 47.75 108 THR A C 1
ATOM 879 O O . THR A 1 108 ? 14.330 13.977 -12.361 1.00 47.75 108 THR A O 1
ATOM 882 N N . SER A 1 109 ? 15.026 15.681 -11.113 1.00 44.53 109 SER A N 1
ATOM 883 C CA . SER A 1 109 ? 15.220 16.592 -12.248 1.00 44.53 109 SER A CA 1
ATOM 884 C C . SER A 1 109 ? 16.526 16.348 -13.035 1.00 44.53 109 SER A C 1
ATOM 886 O O . SER A 1 109 ? 16.733 17.020 -14.049 1.00 44.53 109 SER A O 1
ATOM 888 N N . MET A 1 110 ? 17.421 15.453 -12.594 1.00 45.75 110 MET A N 1
ATOM 889 C CA . MET A 1 110 ? 18.795 15.354 -13.122 1.00 45.75 110 MET A CA 1
ATOM 890 C C . MET A 1 110 ? 19.047 14.173 -14.079 1.00 45.75 110 MET A C 1
ATOM 892 O O . MET A 1 110 ? 20.025 14.216 -14.821 1.00 45.75 110 MET A O 1
ATOM 896 N N . MET A 1 111 ? 18.201 13.136 -14.115 1.00 42.97 111 MET A N 1
ATOM 897 C CA . MET A 1 111 ? 18.531 11.884 -14.829 1.00 42.97 111 MET A CA 1
ATOM 898 C C . MET A 1 111 ? 17.990 11.740 -16.263 1.00 42.97 111 MET A C 1
ATOM 900 O O . MET A 1 111 ? 18.299 10.746 -16.908 1.00 42.97 111 MET A O 1
ATOM 904 N N . ASP A 1 112 ? 17.296 12.741 -16.819 1.00 43.06 112 ASP A N 1
ATOM 905 C CA . ASP A 1 112 ? 16.913 12.754 -18.251 1.00 43.06 112 ASP A CA 1
ATOM 906 C C . ASP A 1 112 ? 17.771 13.716 -19.105 1.00 43.06 112 ASP A C 1
ATOM 908 O O . ASP A 1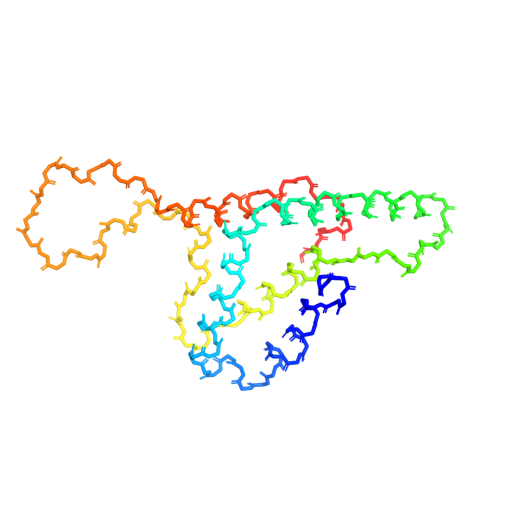 112 ? 17.398 14.143 -20.196 1.00 43.06 112 ASP A O 1
ATOM 912 N N . ALA A 1 113 ? 18.947 14.114 -18.607 1.00 46.16 113 ALA A N 1
ATOM 913 C CA . ALA A 1 113 ? 19.804 15.101 -19.262 1.00 46.16 113 ALA A CA 1
ATOM 914 C C . ALA A 1 113 ? 21.114 14.494 -19.786 1.00 46.16 113 ALA A C 1
ATOM 916 O O . ALA A 1 113 ? 22.206 14.936 -19.446 1.00 46.16 113 ALA A O 1
ATOM 917 N N . GLY A 1 114 ? 21.006 13.568 -20.742 1.00 41.97 114 GLY A N 1
ATOM 918 C CA . GLY A 1 114 ? 22.085 13.274 -21.699 1.00 41.97 114 GLY A CA 1
ATOM 919 C C . GLY A 1 114 ? 22.367 14.420 -22.692 1.00 41.97 114 GLY A C 1
ATOM 920 O O . GLY A 1 114 ? 22.967 14.198 -23.739 1.00 41.97 114 GLY A O 1
ATOM 921 N N . SER A 1 115 ? 21.919 15.647 -22.404 1.00 43.84 115 SER A N 1
ATOM 922 C CA . SER A 1 115 ? 22.025 16.810 -23.284 1.00 43.84 115 SER A CA 1
ATOM 923 C C . SER A 1 115 ? 22.746 17.951 -22.568 1.00 43.84 115 SER A C 1
ATOM 925 O O . SER A 1 115 ? 22.206 18.602 -21.675 1.00 43.84 115 SER A O 1
ATOM 927 N N . TYR A 1 116 ? 23.965 18.213 -23.022 1.00 44.25 116 TYR A N 1
ATOM 928 C CA . TYR A 1 116 ? 24.936 19.233 -22.607 1.00 44.25 116 TYR A CA 1
ATOM 929 C C . TYR A 1 116 ? 24.505 20.686 -22.902 1.00 44.25 116 TYR A C 1
ATOM 931 O O . TYR A 1 116 ? 25.300 21.499 -23.372 1.00 44.25 116 TYR A O 1
ATOM 939 N N . ILE A 1 117 ? 23.257 21.058 -22.609 1.00 42.03 117 ILE A N 1
ATOM 940 C CA . ILE A 1 117 ? 22.818 22.459 -22.662 1.00 42.03 117 ILE A CA 1
ATOM 941 C C . ILE A 1 117 ? 22.106 22.802 -21.356 1.00 42.03 117 ILE A C 1
ATOM 943 O O . ILE A 1 117 ? 20.912 22.560 -21.174 1.00 42.03 117 ILE A O 1
ATOM 947 N N . ILE A 1 118 ? 22.876 23.385 -20.439 1.00 44.94 118 ILE A N 1
ATOM 948 C CA . ILE A 1 118 ? 22.393 23.957 -19.183 1.00 44.94 118 ILE A CA 1
ATOM 949 C C . ILE A 1 118 ? 21.532 25.175 -19.536 1.00 44.94 118 ILE A C 1
ATOM 951 O O . ILE A 1 118 ? 22.040 26.235 -19.895 1.00 44.94 118 ILE A O 1
ATOM 955 N N . SER A 1 119 ? 20.213 25.010 -19.472 1.00 43.81 119 SER A N 1
ATOM 956 C CA . SER A 1 119 ? 19.249 26.097 -19.641 1.00 43.81 119 SER A CA 1
ATOM 957 C C . SER A 1 119 ? 18.897 26.678 -18.262 1.00 43.81 119 SER A C 1
ATOM 959 O O . SER A 1 119 ? 18.473 25.915 -17.390 1.00 43.81 119 SER A O 1
ATOM 961 N N . PRO A 1 120 ? 19.018 28.001 -18.027 1.00 41.06 120 PRO A N 1
ATOM 962 C CA . PRO A 1 120 ? 18.841 28.607 -16.700 1.00 41.06 120 PRO A CA 1
ATOM 963 C C . PRO A 1 120 ? 17.379 28.662 -16.209 1.00 41.06 120 PRO A C 1
ATOM 965 O O . PRO A 1 120 ? 17.110 29.191 -15.136 1.00 41.06 120 PRO A O 1
ATOM 968 N N . HIS A 1 121 ? 16.424 28.092 -16.953 1.00 43.09 121 HIS A N 1
ATOM 969 C CA . HIS A 1 121 ? 14.995 28.107 -16.616 1.00 43.09 121 HIS A CA 1
ATOM 970 C C . HIS A 1 121 ? 14.474 26.849 -15.895 1.00 43.09 121 HIS A C 1
ATOM 972 O O . HIS A 1 121 ? 13.296 26.807 -15.553 1.00 43.09 121 HIS A O 1
ATOM 978 N N . ARG A 1 122 ? 15.304 25.828 -15.630 1.00 45.06 122 ARG A N 1
ATOM 979 C CA . ARG A 1 122 ? 14.822 24.521 -15.124 1.00 45.06 122 ARG A CA 1
ATOM 980 C C . ARG A 1 122 ? 14.881 24.314 -13.602 1.00 45.06 122 ARG A C 1
ATOM 982 O O . ARG A 1 122 ? 14.558 23.233 -13.136 1.00 45.06 122 ARG A O 1
ATOM 989 N N . PHE A 1 123 ? 15.204 25.341 -12.814 1.00 44.91 123 PHE A N 1
ATOM 990 C CA . PHE A 1 123 ? 15.232 25.256 -11.340 1.00 44.91 123 PHE A CA 1
ATOM 991 C C . PHE A 1 123 ? 13.854 25.415 -10.656 1.00 44.91 123 PHE A C 1
ATOM 993 O O . PHE A 1 123 ? 13.794 25.532 -9.437 1.00 44.91 123 PHE A O 1
ATOM 1000 N N . HIS A 1 124 ? 12.746 25.458 -11.410 1.00 46.41 124 HIS A N 1
ATOM 1001 C CA . HIS A 1 124 ? 11.406 25.780 -10.879 1.00 46.41 124 HIS A CA 1
ATOM 1002 C C . HIS A 1 124 ? 10.358 24.668 -11.012 1.00 46.41 124 HIS A C 1
ATOM 1004 O O . HIS A 1 124 ? 9.210 24.856 -10.605 1.00 46.41 124 HIS A O 1
ATOM 1010 N N . HIS A 1 125 ? 10.706 23.508 -11.564 1.00 51.31 125 HIS A N 1
ATOM 1011 C CA . HIS A 1 125 ? 9.759 22.402 -11.656 1.00 51.31 125 HIS A CA 1
ATOM 1012 C C . HIS A 1 125 ? 9.900 21.549 -10.396 1.00 51.31 125 HIS A C 1
ATOM 1014 O O . HIS A 1 125 ? 10.811 20.737 -10.286 1.00 51.31 125 HIS A O 1
ATOM 1020 N N . GLY A 1 126 ? 9.031 21.792 -9.411 1.00 54.66 126 GLY A N 1
ATOM 1021 C CA . GLY A 1 126 ? 8.902 20.918 -8.244 1.00 54.66 126 GLY A CA 1
ATOM 1022 C C . GLY A 1 126 ? 8.596 19.463 -8.641 1.00 54.66 126 GLY A C 1
ATOM 1023 O O . GLY A 1 126 ? 8.322 19.190 -9.814 1.00 54.66 126 GLY A O 1
ATOM 1024 N N . PRO A 1 127 ? 8.620 18.523 -7.680 1.00 61.44 127 PRO A N 1
ATOM 1025 C CA . PRO A 1 127 ? 8.367 17.113 -7.958 1.00 61.44 127 PRO A CA 1
ATOM 1026 C C . PRO A 1 127 ? 7.030 16.921 -8.697 1.00 61.44 127 PRO A C 1
ATOM 1028 O O . PRO A 1 127 ? 6.071 17.657 -8.423 1.00 61.44 127 PRO A O 1
ATOM 1031 N N . PRO A 1 128 ? 6.929 15.939 -9.615 1.00 78.75 128 PRO A N 1
ATOM 1032 C CA . PRO A 1 128 ? 5.693 15.635 -10.326 1.00 78.75 128 PRO A CA 1
ATOM 1033 C C . PRO A 1 128 ? 4.490 15.545 -9.375 1.00 78.75 128 PRO A C 1
ATOM 1035 O O . PRO A 1 128 ? 4.602 15.054 -8.248 1.00 78.75 128 PRO A O 1
ATOM 1038 N N . GLN A 1 129 ? 3.311 15.993 -9.827 1.00 82.50 129 GLN A N 1
ATOM 1039 C CA . GLN A 1 129 ? 2.082 15.977 -9.012 1.00 82.50 129 GLN A CA 1
ATOM 1040 C C . GLN A 1 129 ? 1.791 14.585 -8.427 1.00 82.50 129 GLN A C 1
ATOM 1042 O O . GLN A 1 129 ? 1.362 14.475 -7.279 1.00 82.50 129 GLN A O 1
ATOM 1047 N N . ARG A 1 130 ? 2.101 13.535 -9.201 1.00 88.56 130 ARG A N 1
ATOM 1048 C CA . ARG A 1 130 ? 2.020 12.125 -8.808 1.00 88.56 130 ARG A CA 1
ATOM 1049 C C . ARG A 1 130 ? 2.903 11.814 -7.592 1.00 88.56 130 ARG A C 1
ATOM 1051 O O . ARG A 1 130 ? 2.375 11.451 -6.546 1.00 88.56 130 ARG A O 1
ATOM 1058 N N . GLN A 1 131 ? 4.209 12.066 -7.687 1.00 88.25 131 GLN A N 1
ATOM 1059 C CA . GLN A 1 131 ? 5.180 11.856 -6.603 1.00 88.25 131 GLN A CA 1
ATOM 1060 C C . GLN A 1 131 ? 4.825 12.670 -5.348 1.00 88.25 131 GLN A C 1
ATOM 1062 O O . GLN A 1 131 ? 4.887 12.170 -4.229 1.00 88.25 131 GLN A O 1
ATOM 1067 N N . THR A 1 132 ? 4.344 13.905 -5.523 1.00 88.56 132 THR A N 1
ATOM 1068 C CA . THR A 1 132 ? 3.871 14.737 -4.404 1.00 88.56 132 THR A CA 1
ATOM 1069 C C . THR A 1 132 ? 2.660 14.121 -3.692 1.00 88.56 132 THR A C 1
ATOM 1071 O O . THR A 1 132 ? 2.561 14.199 -2.466 1.00 88.56 132 THR A O 1
ATOM 1074 N N . ALA A 1 133 ? 1.717 13.530 -4.432 1.00 90.88 133 ALA A N 1
ATOM 1075 C CA . ALA A 1 133 ? 0.555 12.858 -3.854 1.00 90.88 133 ALA A CA 1
ATOM 1076 C C . ALA A 1 133 ? 0.949 11.568 -3.115 1.00 90.88 133 ALA A C 1
ATOM 1078 O O . ALA A 1 133 ? 0.473 11.348 -2.002 1.00 90.88 133 ALA A O 1
ATOM 1079 N N . LEU A 1 134 ? 1.861 10.772 -3.682 1.00 94.06 134 LEU A N 1
ATOM 1080 C CA . LEU A 1 134 ? 2.391 9.562 -3.042 1.00 94.06 134 LEU A CA 1
ATOM 1081 C C . LEU A 1 134 ? 3.166 9.890 -1.759 1.00 94.06 134 LEU A C 1
ATOM 1083 O O . LEU A 1 134 ? 2.919 9.287 -0.716 1.00 94.06 134 LEU A O 1
ATOM 1087 N N . PHE A 1 135 ? 4.016 10.918 -1.783 1.00 92.06 135 PHE A N 1
ATOM 1088 C CA . PHE A 1 135 ? 4.731 11.370 -0.590 1.00 92.06 135 PHE A CA 1
ATOM 1089 C C . PHE A 1 135 ? 3.781 11.873 0.504 1.00 92.06 135 PHE A C 1
ATOM 1091 O O . PHE A 1 135 ? 3.941 11.545 1.682 1.00 92.06 135 PHE A O 1
ATOM 1098 N N . LYS A 1 136 ? 2.746 12.640 0.130 1.00 91.00 136 LYS A N 1
ATOM 1099 C CA . LYS A 1 136 ? 1.692 13.054 1.070 1.00 91.00 136 LYS A CA 1
ATOM 1100 C C . LYS A 1 136 ? 0.967 11.853 1.665 1.00 91.00 136 LYS A C 1
ATOM 1102 O O . LYS A 1 136 ? 0.689 11.871 2.859 1.00 91.00 136 LYS A O 1
ATOM 1107 N N . PHE A 1 137 ? 0.689 10.827 0.864 1.00 93.19 137 PHE A N 1
ATOM 1108 C CA . PHE A 1 137 ? 0.089 9.588 1.344 1.00 93.19 137 PHE A CA 1
ATOM 1109 C C . PHE A 1 137 ? 0.967 8.904 2.399 1.00 93.19 137 PHE A C 1
ATOM 1111 O O . PHE A 1 137 ? 0.447 8.561 3.459 1.00 93.19 137 PHE A O 1
ATOM 1118 N N . VAL A 1 138 ? 2.282 8.777 2.174 1.00 92.50 138 VAL A N 1
ATOM 1119 C CA . VAL A 1 138 ? 3.203 8.201 3.175 1.00 92.50 138 VAL A CA 1
ATOM 1120 C C . VAL A 1 138 ? 3.164 9.000 4.475 1.00 92.50 138 VAL A C 1
ATOM 1122 O O . VAL A 1 138 ? 2.980 8.427 5.546 1.00 92.50 138 VAL A O 1
ATOM 1125 N N . ARG A 1 139 ? 3.273 10.332 4.388 1.00 89.62 139 ARG A N 1
ATOM 1126 C CA . ARG A 1 139 ? 3.228 11.214 5.567 1.00 89.62 139 ARG A CA 1
ATOM 1127 C C . ARG A 1 139 ? 1.922 11.062 6.344 1.00 89.62 139 ARG A C 1
ATOM 1129 O O . ARG A 1 139 ? 1.948 10.817 7.542 1.00 89.62 139 ARG A O 1
ATOM 1136 N N . GLN A 1 140 ? 0.791 11.120 5.650 1.00 87.62 140 GLN A N 1
ATOM 1137 C CA . GLN A 1 140 ? -0.534 11.008 6.265 1.00 87.62 140 GLN A CA 1
ATOM 1138 C C . GLN A 1 140 ? -0.826 9.617 6.836 1.00 87.62 140 GLN A C 1
ATOM 1140 O O . GLN A 1 140 ? -1.626 9.503 7.763 1.00 87.62 140 GLN A O 1
ATOM 1145 N N . SER A 1 141 ? -0.204 8.575 6.284 1.00 85.56 141 SER A N 1
ATOM 1146 C CA . SER A 1 141 ? -0.334 7.205 6.789 1.00 85.56 141 SER A CA 1
ATOM 1147 C C . SER A 1 141 ? 0.517 6.969 8.039 1.00 85.56 141 SER A C 1
ATO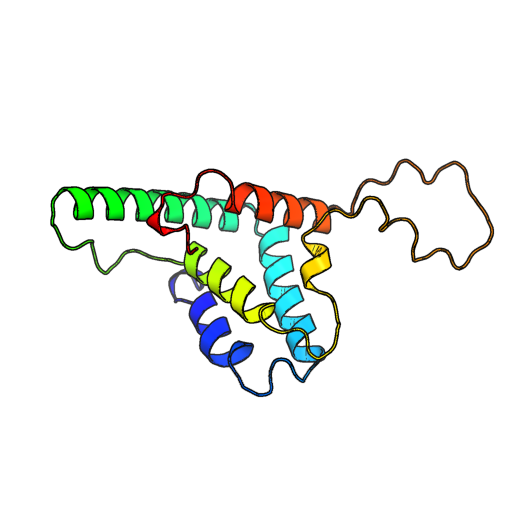M 1149 O O . SER A 1 141 ? 0.156 6.128 8.852 1.00 85.56 141 SER A O 1
ATOM 1151 N N . GLY A 1 142 ? 1.620 7.708 8.208 1.00 79.56 142 GLY A N 1
ATOM 1152 C CA . GLY A 1 142 ? 2.463 7.651 9.408 1.00 79.56 142 GLY A CA 1
ATOM 1153 C C . GLY A 1 142 ? 2.019 8.586 10.541 1.00 79.56 142 GLY A C 1
ATOM 1154 O O . GLY A 1 142 ? 2.308 8.316 11.706 1.00 79.56 142 GLY A O 1
ATOM 1155 N N . ASP A 1 143 ? 1.311 9.674 10.228 1.00 69.31 143 ASP A N 1
ATOM 1156 C CA . ASP A 1 143 ? 0.853 10.638 11.230 1.00 69.31 143 ASP A CA 1
ATOM 1157 C C . ASP A 1 143 ? -0.310 10.076 12.072 1.00 69.31 143 ASP A C 1
ATOM 1159 O O . ASP A 1 143 ? -1.407 9.820 11.564 1.00 69.31 143 ASP A O 1
ATOM 1163 N N . LEU A 1 144 ? -0.077 9.982 13.391 1.00 56.19 144 LEU A N 1
ATOM 1164 C CA . LEU A 1 144 ? -1.047 9.594 14.429 1.00 56.19 144 LEU A CA 1
ATOM 1165 C C . LEU A 1 144 ? -1.589 8.161 14.287 1.00 56.19 144 LEU A C 1
ATOM 1167 O O . LEU A 1 144 ? -2.799 7.956 14.287 1.00 56.19 144 LEU A O 1
ATOM 1171 N N . LEU A 1 145 ? -0.703 7.163 14.225 1.00 58.41 145 LEU A N 1
ATOM 1172 C CA . LEU A 1 145 ? -1.116 5.763 14.317 1.00 58.41 145 LEU A CA 1
ATOM 1173 C C . LEU A 1 145 ? -1.504 5.414 15.767 1.00 58.41 145 LEU A C 1
ATOM 1175 O O . LEU A 1 145 ? -0.640 5.426 16.649 1.00 58.41 145 LEU A O 1
ATOM 1179 N N . PRO A 1 146 ? -2.773 5.077 16.061 1.00 57.03 146 PRO A N 1
ATOM 1180 C CA . PRO A 1 146 ? -3.100 4.375 17.295 1.00 57.03 146 PRO A CA 1
ATOM 1181 C C . PRO A 1 146 ? -2.239 3.099 17.399 1.00 57.03 146 PRO A C 1
ATOM 1183 O O . PRO A 1 146 ? -2.101 2.417 16.385 1.00 57.03 146 PRO A O 1
ATOM 1186 N N . PRO A 1 147 ? -1.682 2.736 18.577 1.00 57.41 147 PRO A N 1
ATOM 1187 C CA . PRO A 1 147 ? -0.751 1.612 18.747 1.00 57.41 147 PRO A CA 1
ATOM 1188 C C . PRO A 1 147 ? -1.104 0.292 18.041 1.00 57.41 147 PRO A C 1
ATOM 1190 O O . PRO A 1 147 ? -0.212 -0.465 17.694 1.00 57.41 147 PRO A O 1
ATOM 1193 N N . LEU A 1 148 ? -2.387 0.017 17.789 1.00 54.41 148 LEU A N 1
ATOM 1194 C CA . LEU A 1 148 ? -2.856 -1.179 17.077 1.00 54.41 148 LEU A CA 1
ATOM 1195 C C . LEU A 1 148 ? -2.573 -1.179 15.563 1.00 54.41 148 LEU A C 1
ATOM 1197 O O . LEU A 1 148 ? -2.640 -2.231 14.937 1.00 54.41 148 LEU A O 1
ATOM 1201 N N . LEU A 1 149 ? -2.302 -0.017 14.967 1.00 52.56 149 LEU A N 1
ATOM 1202 C CA . LEU A 1 149 ? -1.854 0.119 13.577 1.00 52.56 149 LEU A CA 1
ATOM 1203 C C . LEU A 1 149 ? -0.329 0.275 13.477 1.00 52.56 149 LEU A C 1
ATOM 1205 O O . LEU A 1 149 ? 0.208 0.328 12.374 1.00 52.56 149 LEU A O 1
ATOM 1209 N N . TYR A 1 150 ? 0.360 0.346 14.618 1.00 49.53 150 TYR A N 1
ATOM 1210 C CA . TYR A 1 150 ? 1.810 0.327 14.694 1.00 49.53 150 TYR A CA 1
ATOM 1211 C C . TYR A 1 150 ? 2.264 -1.132 14.793 1.00 49.53 150 TYR A C 1
ATOM 1213 O O . TYR A 1 150 ? 2.169 -1.750 15.852 1.00 49.53 150 TYR A O 1
ATOM 1221 N N . VAL A 1 151 ? 2.720 -1.702 13.680 1.00 54.25 151 VAL A N 1
ATOM 1222 C CA . VAL A 1 151 ? 3.454 -2.973 13.708 1.00 54.25 151 VAL A CA 1
ATOM 1223 C C . VAL A 1 151 ? 4.941 -2.612 13.843 1.00 54.25 151 VAL A C 1
ATOM 1225 O O . VAL A 1 151 ? 5.396 -1.792 13.043 1.00 54.25 151 VAL A O 1
ATOM 1228 N N . PRO A 1 152 ? 5.664 -3.110 14.869 1.00 39.47 152 PRO A N 1
ATOM 1229 C CA . PRO A 1 152 ? 7.099 -2.869 15.031 1.00 39.47 152 PRO A CA 1
ATOM 1230 C C . PRO A 1 152 ? 7.929 -3.340 13.837 1.00 39.47 152 PRO A C 1
ATOM 1232 O O . PRO A 1 152 ? 7.548 -4.370 13.234 1.00 39.47 152 PRO A O 1
#

InterPro domains:
  IPR021827 Nucleoporin Nup186/Nup192/Nup205 [PF11894] (20-150)

Organism: Ciona intestinalis (NCBI:txid7719)

Radius of gyration: 18.83 Å; chains: 1; bounding box: 44×46×52 Å

Sequence (152 aa):
MALADRVFLFIKENIVLCPSFHSEEFYLRRIHGIITDLIVNMTLKVKEMRNHGDEVARILMLHLAQGEEPPPSLRKDFHQLLELITALYEDDPLSLELCSEYWCTADTSMMDAGSYIISPHRFHHGPPQRQTALFKFVRQSGDLLPPLLYVP